Protein AF-A0A2J8JRU1-F1 (afdb_monomer)

InterPro domains:
  IPR000217 Tubulin [PR01161] (55-75)
  IPR000217 Tubulin [PR01161] (96-115)
  IPR000217 Tubulin [PR01161] (138-149)
  IPR000217 Tubulin [PR01161] (151-167)
  IPR002453 Beta tubulin [PR01163] (86-103)
  IPR002453 Beta tubulin [PR01163] (133-144)
  IPR002453 Beta tubulin [PR01163] (153-167)
  IPR003008 Tubulin/FtsZ, GTPase domain [PF00091] (48-167)
  IPR036525 Tubulin/FtsZ, GTPase domain superfamily [G3DSA:3.40.50.1440] (46-167)
  IPR036525 Tubulin/FtsZ, GTPase domain superfamily [SSF52490] (46-167)

Foldseek 3Di:
DDDDDDDDDDDDDDDDDDDDDDDDDDDDDDDDDDDDPPPPPPPPPQAADQAEAEELVSLVVVLVVCVVLCVVLCQALQQAHDDDDPVSVPNLRNAWDQDPPRGTAGSYAYEYQDPVSLVVLCPDRNNNSYDPLSYFYHHDHCVPPPCCCPPNSVVVRVVSNVVSNVD

Radius of gyration: 38.94 Å; Cα contacts (8 Å, |Δi|>4): 179; chains: 1; bounding box: 127×50×63 Å

pLDDT: mean 79.1, std 22.73, range [29.62, 96.75]

Solvent-accessible surface area (backbone atoms only — not comparable to full-atom values): 10480 Å² total; per-residue (Å²): 136,83,88,80,91,78,92,78,90,87,87,90,86,89,88,88,83,83,89,81,91,84,90,84,81,87,84,85,83,79,81,85,73,85,73,77,80,73,78,78,71,72,75,70,76,79,71,66,49,78,46,78,27,56,38,69,66,35,44,53,52,46,51,54,49,54,50,53,54,26,58,71,43,23,35,47,50,83,14,42,72,72,58,93,52,74,75,38,62,75,61,42,62,31,49,27,43,84,42,90,91,63,29,41,30,59,39,55,36,44,36,29,38,42,54,71,54,52,58,55,46,50,72,36,84,54,26,70,31,50,58,75,81,34,59,43,65,41,93,52,69,46,80,95,35,64,64,37,41,63,69,46,66,36,52,70,47,44,62,63,49,52,56,52,75,71,108

Secondary structure (DSSP, 8-state):
---------------------------PPPP-------------------EEEEHHHHHHHHHHHHHHHHHHHTB-TTSBB--S-HHHHHTGGGTEEEETTTEEEE-EEEEESSTHHHHHHHTSTTTTSS-GGGEEE-SS--TT-HHIIIIIHHHHHHHHHHHHHT-

Mean predicted aligned error: 14.27 Å

Sequence (167 aa):
MRRGAADRETEGPCSAVSAASSTRAAAAAPRARATAAASTLSATAMREIVHLQAGQCGNQIGAKFWEVISDEHGIDPTGTYHGDSDLQLERINVYYNEATGGNYVPRAVLVDLEPGTMDSVRSGPFGQIFRPDNFVFGQSGAGNNWAKGHYTEGAELVDAVLDVVRK

Organism: Pan troglodytes (NCBI:txid9598)

Structure (mmCIF, N/CA/C/O backbone):
data_AF-A0A2J8JRU1-F1
#
_entry.id   AF-A0A2J8JRU1-F1
#
loop_
_atom_site.group_PDB
_atom_site.id
_atom_site.type_symbol
_atom_site.label_atom_id
_atom_site.label_alt_id
_atom_site.label_comp_id
_atom_site.label_asym_id
_atom_site.label_entity_id
_atom_site.label_seq_id
_atom_site.pdbx_PDB_ins_code
_atom_site.Cartn_x
_atom_site.Cartn_y
_atom_site.Cartn_z
_atom_site.occupancy
_atom_site.B_iso_or_equiv
_atom_site.auth_seq_id
_atom_site.auth_comp_id
_atom_site.auth_asym_id
_atom_site.auth_atom_id
_atom_site.pdbx_PDB_model_num
ATOM 1 N N . MET A 1 1 ? -108.813 5.664 39.288 1.00 38.78 1 MET A N 1
ATOM 2 C CA . MET A 1 1 ? -109.635 4.580 38.708 1.00 38.78 1 MET A CA 1
ATOM 3 C C . MET A 1 1 ? -108.876 3.262 38.856 1.00 38.78 1 MET A C 1
ATOM 5 O O . MET A 1 1 ? -107.841 3.124 38.235 1.00 38.78 1 MET A O 1
ATOM 9 N N . ARG A 1 2 ? -109.369 2.404 39.769 1.00 36.44 2 ARG A N 1
ATOM 10 C CA . ARG A 1 2 ? -109.417 0.915 39.807 1.00 36.44 2 ARG A CA 1
ATOM 11 C C . ARG A 1 2 ? -108.175 0.094 39.369 1.00 36.44 2 ARG A C 1
ATOM 13 O O . ARG A 1 2 ? -107.797 0.176 38.216 1.00 36.44 2 ARG A O 1
ATOM 20 N N . ARG A 1 3 ? -107.505 -0.614 40.311 1.00 36.34 3 ARG A N 1
ATOM 21 C CA . ARG A 1 3 ? -107.632 -2.067 40.709 1.00 36.34 3 ARG A CA 1
ATOM 22 C C . ARG A 1 3 ? -107.053 -3.020 39.638 1.00 36.34 3 ARG A C 1
ATOM 24 O O . ARG A 1 3 ? -107.359 -2.804 38.483 1.00 36.34 3 ARG A O 1
ATOM 31 N N . GLY A 1 4 ? -106.297 -4.095 39.889 1.00 33.78 4 GLY A N 1
ATOM 32 C CA . GLY A 1 4 ? -105.857 -4.876 41.063 1.00 33.78 4 GLY A CA 1
ATOM 33 C C . GLY A 1 4 ? -104.758 -5.877 40.603 1.00 33.78 4 GLY A C 1
ATOM 34 O O . GLY A 1 4 ? -104.492 -5.928 39.409 1.00 33.78 4 GLY A O 1
ATOM 35 N N . ALA A 1 5 ? -103.985 -6.488 41.517 1.00 40.75 5 ALA A N 1
ATOM 36 C CA . ALA A 1 5 ? -104.084 -7.912 41.936 1.00 40.75 5 ALA A CA 1
ATOM 37 C C . ALA A 1 5 ? -103.641 -8.927 40.844 1.00 40.75 5 ALA A C 1
ATOM 39 O O . ALA A 1 5 ? -104.057 -8.783 39.707 1.00 40.75 5 ALA A O 1
ATOM 40 N N . ALA A 1 6 ? -102.881 -10.005 41.064 1.00 41.38 6 ALA A N 1
ATOM 41 C CA . ALA A 1 6 ? -102.299 -10.674 42.232 1.00 41.38 6 ALA A CA 1
ATOM 42 C C . ALA A 1 6 ? -101.426 -11.864 41.728 1.00 41.38 6 ALA A C 1
ATOM 44 O O . ALA A 1 6 ? -101.619 -12.266 40.585 1.00 41.38 6 ALA A O 1
ATOM 45 N N . ASP A 1 7 ? -100.518 -12.370 42.589 1.00 34.31 7 ASP A N 1
ATOM 46 C CA . ASP A 1 7 ? -100.198 -13.792 42.914 1.00 34.31 7 ASP A CA 1
ATOM 47 C C . ASP A 1 7 ? -99.974 -14.841 41.795 1.00 34.31 7 ASP A C 1
ATOM 49 O O . ASP A 1 7 ? -100.575 -14.780 40.737 1.00 34.31 7 ASP A O 1
ATOM 53 N N . ARG A 1 8 ? -99.253 -15.962 41.928 1.00 36.28 8 ARG A N 1
ATOM 54 C CA . ARG A 1 8 ? -98.199 -16.579 42.765 1.00 36.28 8 ARG A CA 1
ATOM 55 C C . ARG A 1 8 ? -97.955 -17.959 42.102 1.00 36.28 8 ARG A C 1
ATOM 57 O O . ARG A 1 8 ? -98.896 -18.527 41.566 1.00 36.28 8 ARG A O 1
ATOM 64 N N . GLU A 1 9 ? -96.732 -18.478 42.238 1.00 34.00 9 GLU A N 1
ATOM 65 C CA . GLU A 1 9 ? -96.339 -19.908 42.328 1.00 34.00 9 GLU A CA 1
ATOM 66 C C . GLU A 1 9 ? -96.650 -20.898 41.180 1.00 34.00 9 GLU A C 1
ATOM 68 O O . GLU A 1 9 ? -97.784 -21.064 40.747 1.00 34.00 9 GLU A O 1
ATOM 73 N N . THR A 1 10 ? -95.638 -21.677 40.763 1.00 37.66 10 THR A N 1
ATOM 74 C CA . THR A 1 10 ? -95.588 -23.149 40.964 1.00 37.66 10 THR A CA 1
ATOM 75 C C . THR A 1 10 ? -94.303 -23.780 40.400 1.00 37.66 10 THR A C 1
ATOM 77 O O . THR A 1 10 ? -93.722 -23.324 39.418 1.00 37.66 10 THR A O 1
ATOM 80 N N . GLU A 1 11 ? -93.854 -24.816 41.107 1.00 31.36 11 GLU A N 1
ATOM 81 C CA . GLU A 1 11 ? -92.646 -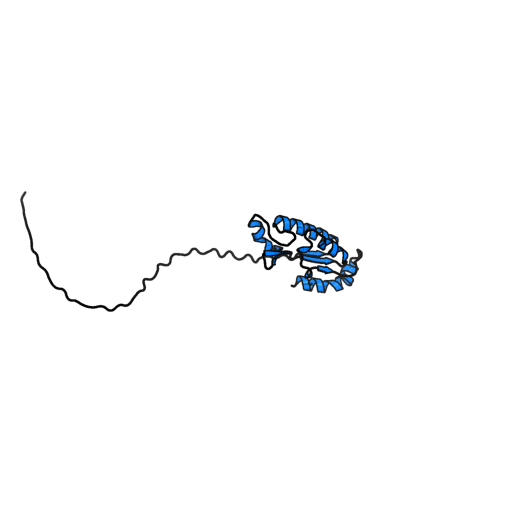25.629 40.942 1.00 31.36 11 GLU A CA 1
ATOM 82 C C . GLU A 1 11 ? -92.762 -26.712 39.846 1.00 31.36 11 GLU A C 1
ATOM 84 O O . GLU A 1 11 ? -93.863 -27.140 39.505 1.00 31.36 11 GLU A O 1
ATOM 89 N N . GLY A 1 12 ? -91.622 -27.284 39.427 1.00 34.97 12 GLY A N 1
ATOM 90 C CA . GLY A 1 12 ? -91.535 -28.739 39.195 1.00 34.97 12 GLY A CA 1
ATOM 91 C C . GLY A 1 12 ? -90.741 -29.228 37.963 1.00 34.97 12 GLY A C 1
ATOM 92 O O . GLY A 1 12 ? -90.673 -28.515 36.970 1.00 34.97 12 GLY A O 1
ATOM 93 N N . PRO A 1 13 ? -90.109 -30.427 38.011 1.00 51.72 13 PRO A N 1
ATOM 94 C CA . PRO A 1 13 ? -88.780 -30.668 37.430 1.00 51.72 13 PRO A CA 1
ATOM 95 C C . PRO A 1 13 ? -88.687 -31.872 36.452 1.00 51.72 13 PRO A C 1
ATOM 97 O O . PRO A 1 13 ? -89.675 -32.526 36.141 1.00 51.72 13 PRO A O 1
ATOM 100 N N . CYS A 1 14 ? -87.438 -32.229 36.105 1.00 29.62 14 CYS A N 1
ATOM 101 C CA . CYS A 1 14 ? -86.946 -33.583 35.777 1.00 29.62 14 CYS A CA 1
ATOM 102 C C . CYS A 1 14 ? -86.879 -34.003 34.290 1.00 29.62 14 CYS A C 1
ATOM 104 O O . CYS A 1 14 ? -87.873 -34.347 33.661 1.00 29.62 14 CYS A O 1
ATOM 106 N N . SER A 1 15 ? -85.664 -34.132 33.747 1.00 37.50 15 SER A N 1
ATOM 107 C CA . SER A 1 15 ? -85.043 -35.455 33.526 1.00 37.50 15 SER A CA 1
ATOM 108 C C . SER A 1 15 ? -83.683 -35.332 32.828 1.00 37.50 15 SER A C 1
ATOM 110 O O . SER A 1 15 ? -83.489 -34.568 31.887 1.00 37.50 15 SER A O 1
ATOM 112 N N . ALA A 1 16 ? -82.727 -36.091 33.355 1.00 36.59 16 ALA A N 1
ATOM 113 C CA . ALA A 1 16 ? -81.366 -36.237 32.871 1.00 36.59 16 ALA A CA 1
ATOM 114 C C . ALA A 1 16 ? -81.220 -37.557 32.099 1.00 36.59 16 ALA A C 1
ATOM 116 O O . ALA A 1 16 ? -81.722 -38.582 32.553 1.00 36.59 16 ALA A O 1
ATOM 117 N N . VAL A 1 17 ? -80.467 -37.540 30.995 1.00 42.47 17 VAL A N 1
ATOM 118 C CA . VAL A 1 17 ? -79.819 -38.705 30.353 1.00 42.47 17 VAL A CA 1
ATOM 119 C C . VAL A 1 17 ? -78.514 -38.150 29.749 1.00 42.47 17 VAL A C 1
ATOM 121 O O . VAL A 1 17 ? -78.577 -37.289 28.883 1.00 42.47 17 VAL A O 1
ATOM 124 N N . SER A 1 18 ? -77.345 -38.258 30.388 1.00 32.97 18 SER A N 1
ATOM 125 C CA . SER A 1 18 ? -76.410 -39.389 30.560 1.00 32.97 18 SER A CA 1
ATOM 126 C C . SER A 1 18 ? -75.641 -39.824 29.295 1.00 32.97 18 SER A C 1
ATOM 128 O O . SER A 1 18 ? -76.229 -40.400 28.388 1.00 32.97 18 SER A O 1
ATOM 130 N N . ALA A 1 19 ? -74.309 -39.625 29.382 1.00 34.75 19 ALA A N 1
ATOM 131 C CA . ALA A 1 19 ? -73.181 -40.384 28.799 1.00 34.75 19 ALA A CA 1
ATOM 132 C C . ALA A 1 19 ? -72.968 -40.379 27.261 1.00 34.75 19 ALA A C 1
ATOM 134 O O . ALA A 1 19 ? -73.911 -40.471 26.497 1.00 34.75 19 ALA A O 1
ATOM 135 N N . ALA A 1 20 ? -71.755 -40.352 26.692 1.00 35.53 20 ALA A N 1
ATOM 136 C CA . ALA A 1 20 ? -70.387 -40.237 27.198 1.00 35.53 20 ALA A CA 1
ATOM 137 C C . ALA A 1 20 ? -69.420 -39.856 26.043 1.00 35.53 20 ALA A C 1
ATOM 139 O O . ALA A 1 20 ? -69.650 -40.170 24.880 1.00 35.53 20 ALA A O 1
ATOM 140 N N . SER A 1 21 ? -68.336 -39.185 26.438 1.00 37.75 21 SER A N 1
ATOM 141 C CA . SER A 1 21 ? -67.015 -38.965 25.817 1.00 37.75 21 SER A CA 1
ATOM 142 C C . SER A 1 21 ? -66.640 -39.608 24.466 1.00 37.75 21 SER A C 1
ATOM 144 O O . SER A 1 21 ? -66.582 -40.829 24.345 1.00 37.75 21 SER A O 1
ATOM 146 N N . SER A 1 22 ? -66.087 -38.786 23.566 1.00 41.31 22 SER A N 1
ATOM 147 C CA . SER A 1 22 ? -64.802 -39.081 22.910 1.00 41.31 22 SER A CA 1
ATOM 148 C C . SER A 1 22 ? -64.141 -37.788 22.418 1.00 41.31 22 SER A C 1
ATOM 150 O O . SER A 1 22 ? -64.752 -36.947 21.765 1.00 41.31 22 SER A O 1
ATOM 152 N N . THR A 1 23 ? -62.891 -37.617 22.818 1.00 46.19 23 THR A N 1
ATOM 153 C CA . THR A 1 23 ? -61.996 -36.481 22.617 1.00 46.19 23 THR A CA 1
ATOM 154 C C . THR A 1 23 ? -61.431 -36.422 21.196 1.00 46.19 23 THR A C 1
ATOM 156 O O . THR A 1 23 ? -60.864 -37.399 20.713 1.00 46.19 23 THR A O 1
ATOM 159 N N . ARG A 1 24 ? -61.422 -35.236 20.567 1.00 43.34 24 ARG A N 1
ATOM 160 C CA . ARG A 1 24 ? -60.298 -34.825 19.706 1.00 43.34 24 ARG A CA 1
ATOM 161 C C . ARG A 1 24 ? -60.211 -33.310 19.530 1.00 43.34 24 ARG A C 1
ATOM 163 O O . ARG A 1 24 ? -61.206 -32.599 19.529 1.00 43.34 24 ARG A O 1
ATOM 170 N N . ALA A 1 25 ? -58.967 -32.860 19.469 1.00 37.84 25 ALA A N 1
ATOM 171 C CA . ALA A 1 25 ? -58.495 -31.519 19.750 1.00 37.84 25 ALA A CA 1
ATOM 172 C C . ALA A 1 25 ? -58.513 -30.550 18.553 1.00 37.84 25 ALA A C 1
ATOM 174 O O . ALA A 1 25 ? -58.370 -30.962 17.408 1.00 37.84 25 ALA A O 1
ATOM 175 N N . ALA A 1 26 ? -58.592 -29.265 18.920 1.00 40.50 26 ALA A N 1
ATOM 176 C CA . ALA A 1 26 ? -57.852 -28.101 18.419 1.00 40.50 26 ALA A CA 1
ATOM 177 C C . ALA A 1 26 ? -57.784 -27.801 16.907 1.00 40.50 26 ALA A C 1
ATOM 179 O O . ALA A 1 26 ? -57.142 -28.515 16.149 1.00 40.50 26 ALA A O 1
ATOM 180 N N . ALA A 1 27 ? -58.250 -26.600 16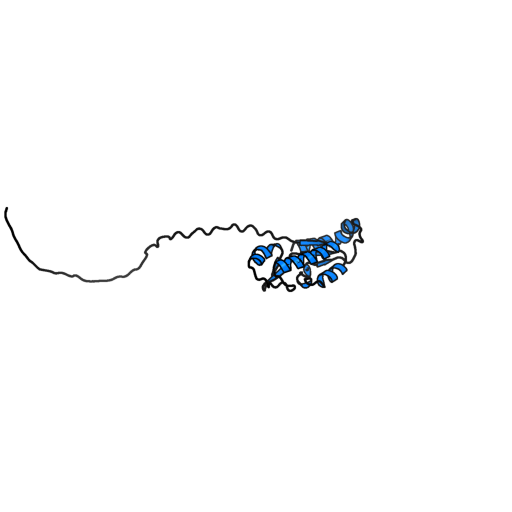.537 1.00 41.22 27 ALA A N 1
ATOM 181 C CA . ALA A 1 27 ? -57.398 -25.561 15.938 1.00 41.22 27 ALA A CA 1
ATOM 182 C C . ALA A 1 27 ? -58.168 -24.228 15.851 1.00 41.22 27 ALA A C 1
ATOM 184 O O . ALA A 1 27 ? -58.992 -24.024 14.964 1.00 41.22 27 ALA A O 1
ATOM 185 N N . ALA A 1 28 ? -57.897 -23.308 16.780 1.00 44.69 28 ALA A N 1
ATOM 186 C CA . ALA A 1 28 ? -58.288 -21.908 16.644 1.00 44.69 28 ALA A CA 1
ATOM 187 C C . ALA A 1 28 ? -57.209 -21.186 15.823 1.00 44.69 28 ALA A C 1
ATOM 189 O O . ALA A 1 28 ? -56.042 -21.155 16.215 1.00 44.69 28 ALA A O 1
ATOM 190 N N . ALA A 1 29 ? -57.594 -20.638 14.672 1.00 47.91 29 ALA A N 1
ATOM 191 C CA . ALA A 1 29 ? -56.712 -19.861 13.809 1.00 47.91 29 ALA A CA 1
ATOM 192 C C . ALA A 1 29 ? -56.254 -18.568 14.521 1.00 47.91 29 ALA A C 1
ATOM 194 O O . ALA A 1 29 ? -57.103 -17.833 15.038 1.00 47.91 29 ALA A O 1
ATOM 195 N N . PRO A 1 30 ? -54.949 -18.242 14.553 1.00 42.47 30 PRO A N 1
ATOM 196 C CA . PRO A 1 30 ? -54.496 -16.995 15.141 1.00 42.47 30 PRO A CA 1
ATOM 197 C C . PRO A 1 30 ? -54.742 -15.836 14.168 1.00 42.47 30 PRO A C 1
ATOM 199 O O . PRO A 1 30 ? -54.418 -15.901 12.982 1.00 42.47 30 PRO A O 1
ATOM 202 N N . ARG A 1 31 ? -55.310 -14.746 14.693 1.00 48.34 31 ARG A N 1
ATOM 203 C CA . ARG A 1 31 ? -55.387 -13.446 14.018 1.00 48.34 31 ARG A CA 1
ATOM 204 C C . ARG A 1 31 ? -53.973 -12.971 13.679 1.00 48.34 31 ARG A C 1
ATOM 206 O O . ARG A 1 31 ? -53.158 -12.775 14.580 1.00 48.34 31 ARG A O 1
ATOM 213 N N . ALA A 1 32 ? -53.708 -12.756 12.393 1.00 39.66 32 ALA A N 1
ATOM 214 C CA . ALA A 1 32 ? -52.463 -12.181 11.905 1.00 39.66 32 ALA A CA 1
ATOM 215 C C . ALA A 1 32 ? -52.280 -10.764 12.473 1.00 39.66 32 ALA A C 1
ATOM 217 O O . ALA A 1 32 ? -52.988 -9.822 12.117 1.00 39.66 32 ALA A O 1
ATOM 218 N N . ARG A 1 33 ? -51.331 -10.631 13.399 1.00 47.25 33 ARG A N 1
ATOM 219 C CA . ARG A 1 33 ? -50.791 -9.355 13.859 1.00 47.25 33 ARG A CA 1
ATOM 220 C C . ARG A 1 33 ? -49.895 -8.840 12.735 1.00 47.25 33 ARG A C 1
ATOM 222 O O . ARG A 1 33 ? -48.951 -9.529 12.365 1.00 47.25 33 ARG A O 1
ATOM 229 N N . ALA A 1 34 ? -50.212 -7.675 12.177 1.00 44.38 34 ALA A N 1
ATOM 230 C CA . ALA A 1 34 ? -49.378 -7.013 11.182 1.00 44.38 34 ALA A CA 1
ATOM 231 C C . ALA A 1 34 ? -47.984 -6.758 11.779 1.00 44.38 34 ALA A C 1
ATOM 233 O O . ALA A 1 34 ? -47.803 -5.864 12.606 1.00 44.38 34 ALA A O 1
ATOM 234 N N . THR A 1 35 ? -47.013 -7.592 11.416 1.00 46.09 35 THR A N 1
ATOM 235 C CA . THR A 1 35 ? -45.597 -7.332 11.656 1.00 46.09 35 THR A CA 1
ATOM 236 C C . THR A 1 35 ? -45.162 -6.226 10.709 1.00 46.09 35 THR A C 1
ATOM 238 O O . THR A 1 35 ? -45.343 -6.326 9.496 1.00 46.09 35 THR A O 1
ATOM 241 N N . ALA A 1 36 ? -44.635 -5.151 11.292 1.00 48.50 36 ALA A N 1
ATOM 242 C CA . ALA A 1 36 ? -44.026 -4.041 10.585 1.00 48.50 36 ALA A CA 1
ATOM 243 C C . ALA A 1 36 ? -43.036 -4.567 9.538 1.00 48.50 36 ALA A C 1
ATOM 245 O O . ALA A 1 36 ? -42.187 -5.404 9.849 1.00 48.50 36 ALA A O 1
ATOM 246 N N . ALA A 1 37 ? -43.158 -4.075 8.306 1.00 50.19 37 ALA A N 1
ATOM 247 C CA . ALA A 1 37 ? -42.138 -4.255 7.292 1.00 50.19 37 ALA A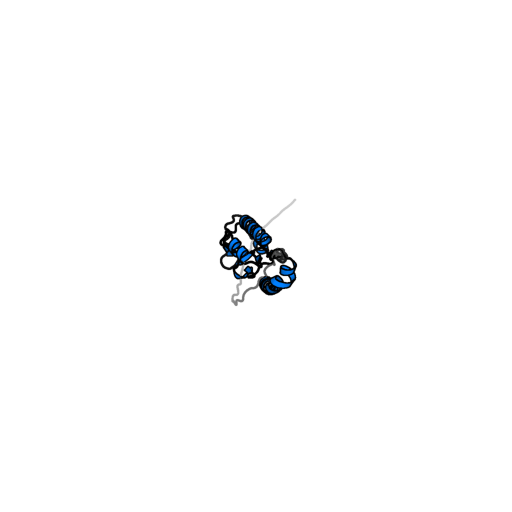 CA 1
ATOM 248 C C . ALA A 1 37 ? -40.849 -3.620 7.826 1.00 50.19 37 ALA A C 1
ATOM 250 O O . ALA A 1 37 ? -40.730 -2.396 7.890 1.00 50.19 37 ALA A O 1
ATOM 251 N N . ALA A 1 38 ? -39.910 -4.458 8.263 1.00 53.66 38 ALA A N 1
ATOM 252 C CA . ALA A 1 38 ? -38.536 -4.040 8.440 1.00 53.66 38 ALA A CA 1
ATOM 253 C C . ALA A 1 38 ? -38.087 -3.501 7.083 1.00 53.66 38 ALA A C 1
ATOM 255 O O . ALA A 1 38 ? -38.061 -4.238 6.095 1.00 53.66 38 ALA A O 1
ATOM 256 N N . SER A 1 39 ? -37.830 -2.193 7.044 1.00 51.56 39 SER A N 1
ATOM 257 C CA . SER A 1 39 ? -37.169 -1.525 5.935 1.00 51.56 39 SER A CA 1
ATOM 258 C C . SER A 1 39 ? -35.984 -2.389 5.534 1.00 51.56 39 SER A C 1
ATOM 260 O O . SER A 1 39 ? -35.029 -2.541 6.298 1.00 51.56 39 SER A O 1
ATOM 262 N N . THR A 1 40 ? -36.082 -3.027 4.371 1.00 52.81 40 THR A N 1
ATOM 263 C CA . THR A 1 40 ? -34.934 -3.631 3.718 1.00 52.81 40 THR A CA 1
ATOM 264 C C . THR A 1 40 ? -34.080 -2.444 3.315 1.00 52.81 40 THR A C 1
ATOM 266 O O . THR A 1 40 ? -34.244 -1.887 2.231 1.00 52.81 40 THR A O 1
ATOM 269 N N . LEU A 1 41 ? -33.236 -1.982 4.242 1.00 53.47 41 LEU A N 1
ATOM 270 C CA . LEU A 1 41 ? -32.092 -1.166 3.897 1.00 53.47 41 LEU A CA 1
ATOM 271 C C . LEU A 1 41 ? -31.382 -1.982 2.831 1.00 53.47 41 LEU A C 1
ATOM 273 O O . LEU A 1 41 ? -30.813 -3.036 3.112 1.00 53.47 41 LEU A O 1
ATOM 277 N N . SER A 1 42 ? -31.538 -1.540 1.586 1.00 48.91 42 SER A N 1
ATOM 278 C CA . SER A 1 42 ? -30.662 -1.918 0.499 1.00 48.91 42 SER A CA 1
ATOM 279 C C . SER A 1 42 ? -29.271 -1.859 1.095 1.00 48.91 42 SER A C 1
ATOM 281 O O . SER A 1 42 ? -28.846 -0.775 1.494 1.00 48.91 42 SER A O 1
ATOM 283 N N . ALA A 1 43 ? -28.609 -3.010 1.220 1.00 55.56 43 ALA A N 1
ATOM 284 C CA . ALA A 1 43 ? -27.182 -3.039 1.449 1.00 55.56 43 ALA A CA 1
ATOM 285 C C . ALA A 1 43 ? -26.613 -2.211 0.301 1.00 55.56 43 ALA A C 1
ATOM 287 O O . ALA A 1 43 ? -26.574 -2.660 -0.844 1.00 55.56 43 ALA A O 1
ATOM 288 N N . THR A 1 44 ? -26.330 -0.935 0.559 1.00 59.34 44 THR A N 1
ATOM 289 C CA . THR A 1 44 ? -25.502 -0.132 -0.321 1.00 59.34 44 THR A CA 1
ATOM 290 C C . THR A 1 44 ? -24.269 -0.983 -0.478 1.00 59.34 44 THR A C 1
ATOM 292 O O . THR A 1 44 ? -23.594 -1.214 0.524 1.00 59.34 44 THR A O 1
ATOM 295 N N . ALA A 1 45 ? -24.085 -1.557 -1.671 1.00 57.72 45 ALA A N 1
ATOM 296 C CA . ALA A 1 45 ? -22.948 -2.406 -1.970 1.00 57.72 45 ALA A CA 1
ATOM 297 C C . ALA A 1 45 ? -21.728 -1.717 -1.370 1.00 57.72 45 ALA A C 1
ATOM 299 O O . ALA A 1 45 ? -21.465 -0.551 -1.690 1.00 57.72 45 ALA A O 1
ATOM 300 N N . MET A 1 46 ? -21.116 -2.376 -0.389 1.00 67.75 46 MET A N 1
ATOM 301 C CA . MET A 1 46 ? -19.954 -1.835 0.286 1.00 67.75 46 MET A CA 1
ATOM 302 C C . MET A 1 46 ? -18.939 -1.509 -0.812 1.00 67.75 46 MET A C 1
ATOM 304 O O . MET A 1 46 ? -18.780 -2.287 -1.750 1.00 67.75 46 MET A O 1
ATOM 308 N N . ARG A 1 47 ? -18.380 -0.298 -0.792 1.00 81.94 47 ARG A N 1
ATOM 309 C CA . ARG A 1 47 ? -17.386 0.120 -1.781 1.00 81.94 47 ARG A CA 1
ATOM 310 C C . ARG A 1 47 ? -16.037 0.092 -1.097 1.00 81.94 47 ARG A C 1
ATOM 312 O O . ARG A 1 47 ? -15.654 1.074 -0.466 1.00 81.94 47 ARG A O 1
ATOM 319 N N . GLU A 1 48 ? -15.367 -1.045 -1.174 1.00 92.00 48 GLU A N 1
ATOM 320 C CA . GLU A 1 48 ? -13.994 -1.181 -0.715 1.00 92.00 48 GLU A CA 1
ATOM 321 C C . GLU A 1 48 ? -13.048 -0.410 -1.643 1.00 92.00 48 GLU A C 1
ATOM 323 O O . GLU A 1 48 ? -13.265 -0.307 -2.854 1.00 92.00 48 GLU A O 1
ATOM 328 N N . ILE A 1 49 ? -11.984 0.139 -1.064 1.00 94.56 49 ILE A N 1
ATOM 329 C CA . ILE A 1 49 ? -10.942 0.860 -1.787 1.00 94.56 49 ILE A CA 1
ATOM 330 C C . ILE A 1 49 ? -9.618 0.145 -1.537 1.00 94.56 49 ILE A C 1
ATOM 332 O O . ILE A 1 49 ? -9.202 -0.044 -0.396 1.00 94.56 49 ILE A O 1
ATOM 336 N N . VAL A 1 50 ? -8.941 -0.235 -2.621 1.00 94.50 50 VAL A N 1
ATOM 337 C CA . VAL A 1 50 ? -7.554 -0.707 -2.571 1.00 94.50 50 VAL A CA 1
ATOM 338 C C . VAL A 1 50 ? -6.640 0.492 -2.788 1.00 94.50 50 VAL A C 1
ATOM 340 O O . VAL A 1 50 ? -6.703 1.153 -3.826 1.00 94.50 50 VAL A O 1
ATOM 343 N N . HIS A 1 51 ? -5.792 0.787 -1.810 1.00 96.75 51 HIS A N 1
ATOM 344 C CA . HIS A 1 51 ? -4.811 1.857 -1.902 1.00 96.75 51 HIS A CA 1
ATOM 345 C C . HIS A 1 51 ? -3.510 1.326 -2.510 1.00 96.75 51 HIS A C 1
ATOM 347 O O . HIS A 1 51 ? -2.896 0.402 -1.984 1.00 96.75 51 HIS A O 1
ATOM 353 N N . LEU A 1 52 ? -3.063 1.937 -3.606 1.00 96.50 52 LEU A N 1
ATOM 354 C CA . LEU A 1 52 ? -1.725 1.720 -4.147 1.00 96.50 52 LEU A CA 1
ATOM 355 C C . LEU A 1 52 ? -0.835 2.920 -3.831 1.00 96.50 52 LEU A C 1
ATOM 357 O O . LEU A 1 52 ? -1.227 4.066 -4.057 1.00 96.50 52 LEU A O 1
ATOM 361 N N . GLN A 1 53 ? 0.377 2.641 -3.369 1.00 96.44 53 GLN A N 1
ATOM 362 C CA . GLN A 1 53 ? 1.432 3.629 -3.168 1.00 96.44 53 GLN A CA 1
ATOM 363 C C . GLN A 1 53 ? 2.698 3.164 -3.890 1.00 96.44 53 GLN A C 1
ATOM 365 O O . GLN A 1 53 ? 3.081 1.998 -3.799 1.00 96.44 53 GLN A O 1
ATOM 370 N N . ALA A 1 54 ? 3.320 4.070 -4.647 1.00 95.25 54 ALA A N 1
ATOM 371 C CA . ALA A 1 54 ? 4.442 3.750 -5.521 1.00 95.25 54 ALA A CA 1
ATOM 372 C C . ALA A 1 54 ? 5.620 4.712 -5.321 1.00 95.25 54 ALA A C 1
ATOM 374 O O . ALA A 1 54 ? 5.442 5.934 -5.279 1.00 95.25 54 ALA A O 1
ATOM 375 N N . GLY A 1 55 ? 6.824 4.143 -5.250 1.00 94.94 55 GLY A N 1
ATOM 376 C CA . GLY A 1 55 ? 8.086 4.864 -5.116 1.00 94.94 55 GLY A CA 1
ATOM 377 C C . GLY A 1 55 ? 8.285 5.525 -3.751 1.00 94.94 55 GLY A C 1
ATOM 378 O O . GLY A 1 55 ? 7.394 5.562 -2.899 1.00 94.94 55 GLY A O 1
ATOM 379 N N . GLN A 1 56 ? 9.468 6.099 -3.549 1.00 93.62 56 GLN A N 1
ATOM 380 C CA . GLN A 1 56 ? 9.891 6.631 -2.253 1.00 93.62 56 GLN A CA 1
ATOM 381 C C . GLN A 1 56 ? 8.933 7.691 -1.673 1.00 93.62 56 GLN A C 1
ATOM 383 O O . GLN A 1 56 ? 8.620 7.668 -0.483 1.00 93.62 56 GLN A O 1
ATOM 388 N N . CYS A 1 57 ? 8.463 8.631 -2.499 1.00 94.62 57 CYS A N 1
ATOM 389 C CA . CYS A 1 57 ? 7.542 9.688 -2.067 1.00 94.62 57 CYS A CA 1
ATOM 390 C C . CYS A 1 57 ? 6.155 9.122 -1.726 1.00 94.62 57 CYS A C 1
ATOM 392 O O . CYS A 1 57 ? 5.627 9.386 -0.646 1.00 94.62 57 CYS A O 1
ATOM 394 N N . GLY A 1 58 ? 5.595 8.293 -2.615 1.00 95.88 58 GLY A N 1
ATOM 395 C CA . GLY A 1 58 ? 4.283 7.683 -2.412 1.00 95.88 58 GLY A CA 1
ATOM 396 C C . GLY A 1 58 ? 4.245 6.821 -1.155 1.00 95.88 58 GLY A C 1
ATOM 397 O O . GLY A 1 58 ? 3.292 6.906 -0.390 1.00 95.88 58 GLY A O 1
ATOM 398 N N . ASN A 1 59 ? 5.311 6.062 -0.892 1.00 95.50 59 ASN A N 1
ATOM 399 C CA . ASN A 1 59 ? 5.401 5.227 0.300 1.00 95.50 59 ASN A CA 1
ATOM 400 C C . ASN A 1 59 ? 5.517 6.030 1.605 1.00 95.50 59 ASN A C 1
ATOM 402 O O . ASN A 1 59 ? 4.920 5.643 2.606 1.00 95.50 59 ASN A O 1
ATOM 406 N N . GLN A 1 60 ? 6.227 7.162 1.607 1.00 93.44 60 GLN A N 1
ATOM 407 C CA . GLN A 1 60 ? 6.310 8.035 2.786 1.00 93.44 60 GLN A CA 1
ATOM 408 C C . GLN A 1 60 ? 4.974 8.711 3.102 1.00 93.44 60 GLN A C 1
ATOM 410 O O . GLN A 1 60 ? 4.550 8.740 4.257 1.00 93.44 60 GLN A O 1
ATOM 415 N N . ILE A 1 61 ? 4.298 9.235 2.075 1.00 96.25 61 ILE A N 1
ATOM 416 C CA . ILE A 1 61 ? 2.979 9.855 2.240 1.00 96.25 61 ILE A CA 1
ATOM 417 C C . ILE A 1 61 ? 1.959 8.797 2.657 1.00 96.25 61 ILE A C 1
ATOM 419 O O . ILE A 1 61 ? 1.201 9.029 3.592 1.00 96.25 61 ILE A O 1
ATOM 423 N N . GLY A 1 62 ? 1.977 7.630 2.012 1.00 96.06 62 GLY A N 1
ATOM 424 C CA . GLY A 1 62 ? 1.111 6.504 2.345 1.00 96.06 62 GLY A CA 1
ATOM 425 C C . GLY A 1 62 ? 1.295 6.041 3.789 1.00 96.06 62 GLY A C 1
ATOM 426 O O . GLY A 1 62 ? 0.313 5.881 4.504 1.00 96.06 62 GLY A O 1
ATOM 427 N N . ALA A 1 63 ? 2.537 5.930 4.272 1.00 94.50 63 ALA A N 1
ATOM 428 C CA . ALA A 1 63 ? 2.803 5.605 5.674 1.00 94.50 63 ALA A CA 1
ATOM 429 C C . ALA A 1 63 ? 2.156 6.618 6.634 1.00 94.50 63 ALA A C 1
ATOM 431 O O . ALA A 1 63 ? 1.475 6.217 7.573 1.00 94.50 63 ALA A O 1
ATOM 432 N N . LYS A 1 64 ? 2.288 7.925 6.366 1.00 95.56 64 LYS A N 1
ATOM 433 C CA . LYS A 1 64 ? 1.633 8.965 7.177 1.00 95.56 64 LYS A CA 1
ATOM 434 C C . LYS A 1 64 ? 0.115 8.970 7.055 1.00 95.56 64 LYS A C 1
ATOM 436 O O . LYS A 1 64 ? -0.564 9.194 8.049 1.00 95.56 64 LYS A O 1
ATOM 441 N N . PHE A 1 65 ? -0.420 8.694 5.873 1.00 96.75 65 PHE A N 1
ATOM 442 C CA . PHE A 1 65 ? -1.856 8.524 5.677 1.00 96.75 65 PHE A CA 1
ATOM 443 C C . PHE A 1 65 ? -2.399 7.378 6.540 1.00 96.75 65 PHE A C 1
ATOM 445 O O . PHE A 1 65 ? -3.388 7.562 7.244 1.00 96.75 65 PHE A O 1
ATOM 452 N N . TRP A 1 66 ? -1.719 6.228 6.535 1.00 96.31 66 TRP A N 1
ATOM 453 C CA . TRP A 1 66 ? -2.122 5.061 7.316 1.00 96.31 66 TRP A CA 1
ATOM 454 C C . TRP A 1 66 ? -1.977 5.256 8.825 1.00 96.31 66 TRP A C 1
ATOM 456 O O . TRP A 1 66 ? -2.800 4.728 9.563 1.00 96.31 66 TRP A O 1
ATOM 466 N N . GLU A 1 67 ? -0.991 6.028 9.286 1.00 95.25 67 GLU A N 1
ATOM 467 C CA . GLU A 1 67 ? -0.906 6.458 10.689 1.00 95.25 67 GLU A CA 1
ATOM 468 C C . GLU A 1 67 ? -2.163 7.245 11.091 1.00 95.25 67 GLU A C 1
ATOM 470 O O . GLU A 1 67 ? -2.884 6.848 12.002 1.00 95.25 67 GLU A O 1
ATOM 475 N N . VAL A 1 68 ? -2.478 8.314 10.352 1.00 96.25 68 VAL A N 1
ATOM 476 C CA . VAL A 1 68 ? -3.578 9.229 10.695 1.00 96.25 68 VAL A CA 1
ATOM 477 C C . VAL A 1 68 ? -4.937 8.534 10.643 1.00 96.25 68 VAL A C 1
ATOM 479 O O . VAL A 1 68 ? -5.737 8.687 11.561 1.00 96.25 68 VAL A O 1
ATOM 482 N N . ILE A 1 69 ? -5.206 7.743 9.601 1.00 95.44 69 ILE A N 1
ATOM 483 C CA . ILE A 1 69 ? -6.491 7.043 9.485 1.00 95.44 69 ILE A CA 1
ATOM 484 C C . ILE A 1 69 ? -6.630 5.929 10.532 1.00 95.44 69 ILE A C 1
ATOM 486 O O . ILE A 1 69 ? -7.729 5.699 11.029 1.00 95.44 69 ILE A O 1
ATOM 490 N N . SER A 1 70 ? -5.532 5.269 10.922 1.00 94.94 70 SER A N 1
ATOM 491 C CA . SER A 1 70 ? -5.575 4.280 12.006 1.00 94.94 70 SER A CA 1
ATOM 492 C C . SER A 1 70 ? -5.900 4.953 13.336 1.00 94.94 70 SER A C 1
ATOM 494 O O . SER A 1 70 ? -6.778 4.472 14.048 1.00 94.94 70 SER A O 1
ATOM 496 N N . ASP A 1 71 ? -5.285 6.103 13.623 1.00 94.06 71 ASP A N 1
ATOM 497 C CA . ASP A 1 71 ? -5.582 6.894 14.820 1.00 94.06 71 ASP A CA 1
ATOM 498 C C . ASP A 1 71 ? -7.051 7.366 14.843 1.00 94.06 71 ASP A C 1
ATOM 500 O O . ASP A 1 71 ? -7.725 7.243 15.866 1.00 94.06 71 ASP A O 1
ATOM 504 N N . GLU A 1 72 ? -7.591 7.841 13.713 1.00 94.56 72 GLU A N 1
ATOM 505 C CA . GLU A 1 72 ? -9.001 8.256 13.594 1.00 94.56 72 GLU A CA 1
ATOM 506 C C . GLU A 1 72 ? -9.983 7.101 13.849 1.00 94.56 72 GLU A C 1
ATOM 508 O O . GLU A 1 72 ? -11.020 7.285 14.498 1.00 94.56 72 GLU A O 1
ATOM 513 N N . HIS A 1 73 ? -9.647 5.902 13.367 1.00 94.19 73 HIS A N 1
ATOM 514 C CA . HIS A 1 73 ? -10.444 4.689 13.551 1.00 94.19 73 HIS A CA 1
ATOM 515 C C . HIS A 1 73 ? -10.139 3.937 14.858 1.00 94.19 73 HIS A C 1
ATOM 517 O O . HIS A 1 73 ? -10.774 2.917 15.121 1.00 94.19 73 HIS A O 1
ATOM 523 N N . GLY A 1 74 ? -9.208 4.420 15.687 1.00 94.25 74 GLY A N 1
ATOM 524 C CA . GLY A 1 74 ? -8.829 3.773 16.945 1.00 94.25 74 GLY A CA 1
ATOM 525 C C . GLY A 1 74 ? -8.154 2.411 16.758 1.00 94.25 74 GLY A C 1
ATOM 526 O O . GLY A 1 74 ? -8.319 1.529 17.601 1.00 94.25 74 GLY A O 1
ATOM 527 N N . ILE A 1 75 ? -7.441 2.216 15.648 1.00 94.94 75 ILE A N 1
ATOM 528 C CA . ILE A 1 75 ? -6.674 1.005 15.349 1.00 94.94 75 ILE A CA 1
ATOM 529 C C . ILE A 1 75 ? -5.236 1.205 15.800 1.00 94.94 75 ILE A C 1
ATOM 531 O O . ILE A 1 75 ? -4.581 2.168 15.410 1.00 94.94 75 ILE A O 1
ATOM 535 N N . ASP A 1 76 ? -4.736 0.289 16.621 1.00 93.62 76 ASP A N 1
ATOM 536 C CA . ASP A 1 76 ? -3.355 0.336 17.083 1.00 93.62 76 ASP A CA 1
ATOM 537 C C . ASP A 1 76 ? -2.368 -0.215 16.023 1.00 93.62 76 ASP A C 1
ATOM 539 O O . ASP A 1 76 ? -2.768 -0.811 15.016 1.00 93.62 76 ASP A O 1
ATOM 543 N N . PRO A 1 77 ? -1.048 -0.085 16.242 1.00 92.81 77 PRO A N 1
ATOM 544 C CA . PRO A 1 77 ? -0.043 -0.668 15.353 1.00 92.81 77 PRO A CA 1
ATOM 545 C C . PRO A 1 77 ? -0.088 -2.196 15.198 1.00 92.81 77 PRO A C 1
ATOM 547 O O . PRO A 1 77 ? 0.546 -2.729 14.285 1.00 92.81 77 PRO A O 1
ATOM 550 N N . THR A 1 78 ? -0.785 -2.909 16.090 1.00 91.31 78 THR A N 1
ATOM 551 C CA . THR A 1 78 ? -0.975 -4.366 16.010 1.00 91.31 78 THR A CA 1
ATOM 552 C C . THR A 1 78 ? -2.186 -4.748 15.153 1.00 91.31 78 THR A C 1
ATOM 554 O O . THR A 1 78 ? -2.336 -5.916 14.789 1.00 91.31 78 THR A O 1
ATOM 557 N N . GLY A 1 79 ? -3.010 -3.764 14.780 1.00 91.94 79 GLY A N 1
ATOM 558 C CA . GLY A 1 79 ? -4.264 -3.936 14.057 1.00 91.94 79 GLY A CA 1
ATOM 559 C C . GLY A 1 79 ? -5.472 -4.146 14.971 1.00 91.94 79 GLY A C 1
ATOM 560 O O . GLY A 1 79 ? -6.563 -4.390 14.468 1.00 91.94 79 GLY A O 1
ATOM 561 N N . THR A 1 80 ? -5.324 -4.060 16.289 1.00 93.00 80 THR A N 1
ATOM 562 C CA . THR A 1 80 ? -6.414 -4.244 17.252 1.00 93.00 80 THR A CA 1
ATOM 563 C C . THR A 1 80 ? -7.188 -2.938 17.441 1.00 93.00 80 THR A C 1
ATOM 565 O O . THR A 1 80 ? -6.603 -1.859 17.547 1.00 93.00 80 THR A O 1
ATOM 568 N N . TYR A 1 81 ? -8.519 -3.024 17.503 1.00 93.44 81 TYR A N 1
ATOM 569 C CA . TYR A 1 81 ? -9.370 -1.868 17.792 1.00 93.44 81 TYR A CA 1
ATOM 570 C C . TYR A 1 81 ? -9.401 -1.542 19.292 1.00 93.44 81 TYR A C 1
ATOM 572 O O . TYR A 1 81 ? -9.745 -2.386 20.121 1.00 93.44 81 TYR A O 1
ATOM 580 N N . HIS A 1 82 ? -9.096 -0.288 19.619 1.00 91.25 82 HIS A N 1
ATOM 581 C CA . HIS A 1 82 ? -9.117 0.287 20.965 1.00 91.25 82 HIS A CA 1
ATOM 582 C C . HIS A 1 82 ? -9.931 1.592 21.039 1.00 91.25 82 HIS A C 1
ATOM 584 O O . HIS A 1 82 ? -9.745 2.387 21.961 1.00 91.25 82 HIS A O 1
ATOM 590 N N . GLY A 1 83 ? -10.815 1.828 20.067 1.00 88.56 83 GLY A N 1
ATOM 591 C CA . GLY A 1 83 ? -11.665 3.015 20.035 1.00 88.56 83 GLY A CA 1
ATOM 592 C C . GLY A 1 83 ? -12.820 2.982 21.041 1.00 88.56 83 GLY A C 1
ATOM 593 O O . GLY A 1 83 ? -13.102 1.971 21.687 1.00 88.56 83 GLY A O 1
ATOM 594 N N . ASP A 1 84 ? -13.484 4.125 21.174 1.00 89.44 84 ASP A N 1
ATOM 595 C CA . ASP A 1 84 ? -14.560 4.386 22.135 1.00 89.44 84 ASP A CA 1
ATOM 596 C C . ASP A 1 84 ? -15.912 4.705 21.468 1.00 89.44 84 ASP A C 1
ATOM 598 O O . ASP A 1 84 ? -16.909 4.926 22.161 1.00 89.44 84 ASP A O 1
ATOM 602 N N . SER A 1 85 ? -15.959 4.721 20.132 1.00 91.56 85 SER A N 1
ATOM 603 C CA . SER A 1 85 ? -17.118 5.144 19.345 1.00 91.56 85 SER A CA 1
ATOM 604 C C . SER A 1 85 ? -17.483 4.136 18.258 1.00 91.56 85 SER A C 1
ATOM 606 O O . SER A 1 85 ? -16.694 3.863 17.353 1.00 91.56 85 SER A O 1
ATOM 608 N N . ASP A 1 86 ? -18.739 3.678 18.269 1.00 88.50 86 ASP A N 1
ATOM 609 C CA . ASP A 1 86 ? -19.288 2.749 17.268 1.00 88.50 86 ASP A CA 1
ATOM 610 C C . ASP A 1 86 ? -19.201 3.297 15.828 1.00 88.50 86 ASP A C 1
ATOM 612 O O . ASP A 1 86 ? -19.118 2.533 14.862 1.00 88.50 86 ASP A O 1
ATOM 616 N N . LEU A 1 87 ? -19.166 4.627 15.666 1.00 91.06 87 LEU A N 1
ATOM 617 C CA . LEU A 1 87 ? -19.034 5.280 14.358 1.00 91.06 87 LEU A CA 1
ATOM 618 C C . LEU A 1 87 ? -17.679 5.000 13.691 1.00 91.06 87 LEU A C 1
ATOM 620 O O . LEU A 1 87 ? -17.591 5.019 12.464 1.00 91.06 87 LEU A O 1
ATOM 624 N N . GLN A 1 88 ? -16.633 4.710 14.472 1.00 90.38 88 GLN A N 1
ATOM 625 C CA . GLN A 1 88 ? -15.315 4.356 13.936 1.00 90.38 88 GLN A CA 1
ATOM 626 C C . GLN A 1 88 ? -15.346 3.003 13.216 1.00 90.38 88 GLN A C 1
ATOM 628 O O . GLN A 1 88 ? -14.606 2.799 12.255 1.00 90.38 88 GLN A O 1
ATOM 633 N N . LEU A 1 89 ? -16.235 2.097 13.628 1.00 88.56 89 LEU A N 1
ATOM 634 C CA . LEU A 1 89 ? -16.365 0.767 13.036 1.00 88.56 89 LEU A CA 1
ATOM 635 C C . LEU A 1 89 ? -17.383 0.713 11.891 1.00 88.56 89 LEU A C 1
ATOM 637 O O . LEU A 1 89 ? -17.278 -0.160 11.033 1.00 88.56 89 LEU A O 1
ATOM 641 N N . GLU A 1 90 ? -18.326 1.660 11.814 1.00 87.81 90 GLU A N 1
ATOM 642 C CA . GLU A 1 90 ? -19.431 1.627 10.839 1.00 87.81 90 GLU A CA 1
ATOM 643 C C . GLU A 1 90 ? -18.951 1.475 9.380 1.00 87.81 90 GLU A C 1
ATOM 645 O O . GLU A 1 90 ? -19.599 0.811 8.570 1.00 87.81 90 GLU A O 1
ATOM 650 N N . ARG A 1 91 ? -17.805 2.078 9.027 1.00 88.50 91 ARG A N 1
ATOM 651 C CA . ARG A 1 91 ? -17.256 2.069 7.654 1.00 88.50 91 ARG A CA 1
ATOM 652 C C . ARG A 1 91 ? -15.783 1.688 7.566 1.00 88.50 91 ARG A C 1
ATOM 654 O O . ARG A 1 91 ? -15.142 1.954 6.550 1.00 88.50 91 ARG A O 1
ATOM 661 N N . ILE A 1 92 ? -15.255 1.022 8.588 1.00 90.56 92 ILE A N 1
ATOM 662 C CA . ILE A 1 92 ? -13.842 0.623 8.625 1.00 90.56 92 ILE A CA 1
ATOM 663 C C . ILE A 1 92 ? -13.457 -0.304 7.459 1.00 90.56 92 ILE A C 1
ATOM 665 O O . ILE A 1 92 ? -12.358 -0.222 6.909 1.00 90.56 92 ILE A O 1
ATOM 669 N N . ASN A 1 93 ? -14.414 -1.113 6.996 1.00 91.12 93 ASN A N 1
ATOM 670 C CA . ASN A 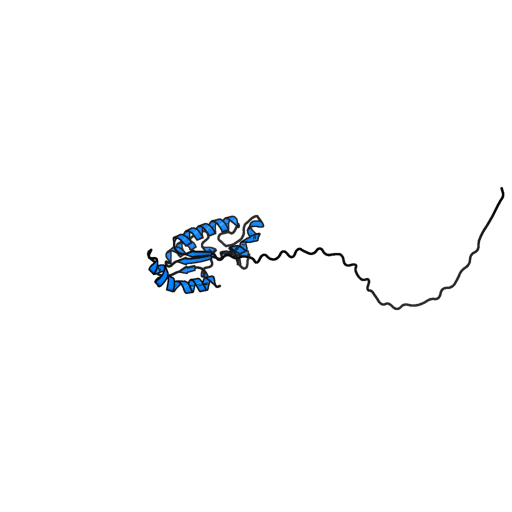1 93 ? -14.232 -2.079 5.913 1.00 91.12 93 ASN A CA 1
ATOM 671 C C . ASN A 1 93 ? -13.886 -1.455 4.547 1.00 91.12 93 ASN A C 1
ATOM 673 O O . ASN A 1 93 ? -13.402 -2.163 3.661 1.00 91.12 93 ASN A O 1
ATOM 677 N N . VAL A 1 94 ? -14.090 -0.139 4.375 1.00 93.75 94 VAL A N 1
ATOM 678 C CA . VAL A 1 94 ? -13.704 0.583 3.150 1.00 93.75 94 VAL A CA 1
ATOM 679 C C . VAL A 1 94 ? -12.195 0.493 2.922 1.00 93.75 94 VAL A C 1
ATOM 681 O O . VAL A 1 94 ? -11.770 0.190 1.810 1.00 93.75 94 VAL A O 1
ATOM 684 N N . TYR A 1 95 ? -11.399 0.712 3.971 1.00 94.94 95 TYR A N 1
ATOM 685 C CA . TYR A 1 95 ? -9.934 0.736 3.896 1.00 94.94 95 TYR A CA 1
ATOM 686 C C . TYR A 1 95 ? -9.267 -0.474 4.548 1.00 94.94 95 TYR A C 1
ATOM 688 O O . TYR A 1 95 ? -8.143 -0.810 4.176 1.00 94.94 95 TYR A O 1
ATOM 696 N N . TYR A 1 96 ? -9.938 -1.154 5.478 1.00 95.25 96 TYR A N 1
ATOM 697 C CA . TYR A 1 96 ? -9.383 -2.300 6.192 1.00 95.25 96 TYR A CA 1
ATOM 698 C C . TYR A 1 96 ? -10.087 -3.604 5.815 1.00 95.25 96 TYR A C 1
ATOM 700 O O . TYR A 1 96 ? -11.271 -3.651 5.478 1.00 95.25 96 TYR A O 1
ATOM 708 N N . ASN A 1 97 ? -9.325 -4.688 5.880 1.00 92.69 97 ASN A N 1
ATOM 709 C CA . ASN A 1 97 ? -9.816 -6.051 5.966 1.00 92.69 97 ASN A CA 1
ATOM 710 C C . ASN A 1 97 ? -9.930 -6.439 7.436 1.00 92.69 97 ASN A C 1
ATOM 712 O O . ASN A 1 97 ? -8.930 -6.387 8.151 1.00 92.69 97 ASN A O 1
ATOM 716 N N . GLU A 1 98 ? -11.100 -6.904 7.857 1.00 91.00 98 GLU A N 1
ATOM 717 C CA . GLU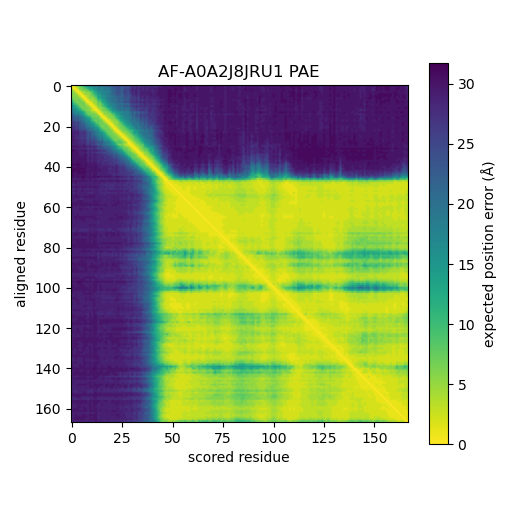 A 1 98 ? -11.253 -7.581 9.141 1.00 91.00 98 GLU A CA 1
ATOM 718 C C . GLU A 1 98 ? -10.695 -9.009 9.025 1.00 91.00 98 GLU A C 1
ATOM 720 O O . GLU A 1 98 ? -11.166 -9.833 8.238 1.00 91.00 98 GLU A O 1
ATOM 725 N N . ALA A 1 99 ? -9.624 -9.283 9.761 1.00 87.25 99 ALA A N 1
ATOM 726 C CA . ALA A 1 99 ? -9.023 -10.597 9.906 1.00 87.25 99 ALA A CA 1
ATOM 727 C C . ALA A 1 99 ? -9.553 -11.296 11.166 1.00 87.25 99 ALA A C 1
ATOM 729 O O . ALA A 1 99 ? -10.123 -10.688 12.074 1.00 87.25 99 ALA A O 1
ATOM 730 N N . THR A 1 100 ? -9.337 -12.609 11.238 1.00 82.50 100 THR A N 1
ATOM 731 C CA . THR A 1 100 ? -9.731 -13.415 12.395 1.00 82.50 100 THR A CA 1
ATOM 732 C C . THR A 1 100 ? -9.123 -12.853 13.681 1.00 82.50 100 THR A C 1
ATOM 734 O O . THR A 1 100 ? -7.925 -12.590 13.734 1.00 82.50 100 THR A O 1
ATOM 737 N N . GLY A 1 101 ? -9.940 -12.720 14.729 1.00 80.44 101 GLY A N 1
ATOM 738 C CA . GLY A 1 101 ? -9.490 -12.235 16.037 1.00 80.44 101 GLY A CA 1
ATOM 739 C C . GLY A 1 101 ? -9.678 -10.736 16.275 1.00 80.44 101 GLY A C 1
ATOM 740 O O . GLY A 1 101 ? -9.185 -10.246 17.282 1.00 80.44 101 GLY A O 1
ATOM 741 N N . GLY A 1 102 ? -10.405 -10.027 15.402 1.00 84.38 102 GLY A N 1
ATOM 742 C CA . GLY A 1 102 ? -10.662 -8.589 15.562 1.00 84.38 102 GLY A CA 1
ATOM 743 C C . GLY A 1 102 ? -9.491 -7.707 15.124 1.00 84.38 102 GLY A C 1
ATOM 744 O O . GLY A 1 102 ? -9.407 -6.554 15.540 1.00 84.38 102 GLY A O 1
ATOM 745 N N . ASN A 1 103 ? -8.600 -8.257 14.293 1.00 91.50 103 ASN A N 1
ATOM 746 C CA . ASN A 1 103 ? -7.461 -7.53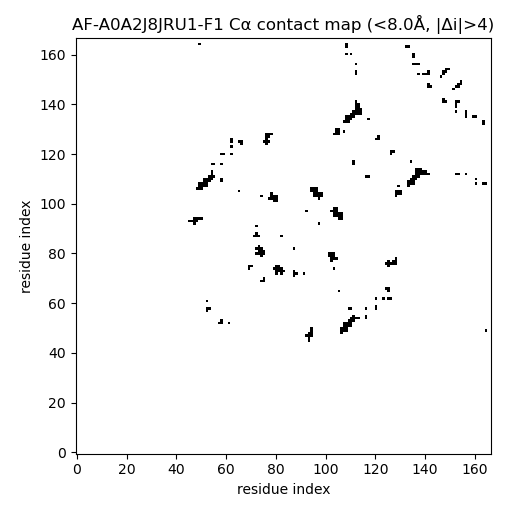8 13.737 1.00 91.50 103 ASN A CA 1
ATOM 747 C C . ASN A 1 103 ? -7.844 -6.902 12.400 1.00 91.50 103 ASN A C 1
ATOM 749 O O . ASN A 1 103 ? -8.364 -7.575 11.513 1.00 91.50 103 ASN A O 1
ATOM 753 N N . TYR A 1 104 ? -7.512 -5.635 12.215 1.00 94.31 104 TYR A N 1
ATOM 754 C CA . TYR A 1 104 ? -7.768 -4.866 11.010 1.00 94.31 104 TYR A CA 1
ATOM 755 C C . TYR A 1 104 ? -6.477 -4.681 10.222 1.00 94.31 104 TYR A C 1
ATOM 757 O O . TYR A 1 104 ? -5.474 -4.187 10.727 1.00 94.31 104 TYR A O 1
ATOM 765 N N . VAL A 1 105 ? -6.510 -5.075 8.952 1.00 94.56 105 VAL A N 1
ATOM 766 C CA . VAL A 1 105 ? -5.354 -5.031 8.054 1.00 94.56 105 VAL A CA 1
ATOM 767 C C . VAL A 1 105 ? -5.635 -4.068 6.901 1.00 94.56 105 VAL A C 1
ATOM 769 O O . VAL A 1 105 ? -6.611 -4.288 6.179 1.00 94.56 105 VAL A O 1
ATOM 772 N N . PRO A 1 106 ? -4.794 -3.051 6.646 1.00 95.69 106 PRO A N 1
ATOM 773 C CA . PRO A 1 106 ? -4.977 -2.140 5.522 1.00 95.69 106 PRO A CA 1
ATOM 774 C C . PRO A 1 106 ? -5.060 -2.845 4.166 1.00 95.69 106 PRO A C 1
ATOM 776 O O . PRO A 1 106 ? -4.252 -3.720 3.840 1.00 95.69 106 PRO A O 1
ATOM 779 N N . ARG A 1 107 ? -5.990 -2.399 3.319 1.00 95.25 107 ARG A N 1
ATOM 780 C CA . ARG A 1 107 ? -6.067 -2.735 1.889 1.00 95.25 107 ARG A CA 1
ATOM 781 C C . ARG A 1 107 ? -5.049 -1.905 1.102 1.00 95.25 107 ARG A C 1
ATOM 783 O O . ARG A 1 107 ? -5.418 -1.124 0.230 1.00 95.25 107 ARG A O 1
ATOM 790 N N . ALA A 1 108 ? -3.770 -2.043 1.440 1.00 95.81 108 ALA A N 1
ATOM 791 C CA . ALA A 1 108 ? -2.680 -1.298 0.819 1.00 95.81 108 ALA A CA 1
ATOM 792 C C . ALA A 1 108 ? -1.740 -2.223 0.044 1.00 95.81 108 ALA A C 1
ATOM 794 O O . ALA A 1 108 ? -1.411 -3.306 0.531 1.00 95.81 108 ALA A O 1
ATOM 795 N N . VAL A 1 109 ? -1.273 -1.769 -1.118 1.00 96.25 109 VAL A N 1
ATOM 796 C CA . VAL A 1 109 ? -0.189 -2.389 -1.889 1.00 96.25 109 VAL A CA 1
ATOM 797 C C . VAL A 1 109 ? 0.952 -1.387 -2.000 1.00 96.25 109 VAL A C 1
ATOM 799 O O . VAL A 1 109 ? 0.758 -0.256 -2.457 1.00 96.25 109 VAL A O 1
ATOM 802 N N . LEU A 1 110 ? 2.134 -1.808 -1.556 1.00 96.44 110 LEU A N 1
ATOM 803 C CA . LEU A 1 110 ? 3.326 -0.977 -1.487 1.00 96.44 110 LEU A CA 1
ATOM 804 C C . LEU A 1 110 ? 4.284 -1.405 -2.583 1.00 96.44 110 LEU A C 1
ATOM 806 O O . LEU A 1 110 ? 4.749 -2.545 -2.585 1.00 96.44 110 LEU A O 1
ATOM 810 N N . VAL A 1 111 ? 4.566 -0.485 -3.501 1.00 96.12 111 VAL A N 1
ATOM 811 C CA . VAL A 1 111 ? 5.406 -0.744 -4.667 1.00 96.12 111 VAL A CA 1
ATOM 812 C C . VAL A 1 111 ? 6.622 0.165 -4.639 1.00 96.12 111 VAL A C 1
ATOM 814 O O . VAL A 1 111 ? 6.500 1.381 -4.479 1.00 96.12 111 VAL A O 1
ATOM 817 N N . ASP A 1 112 ? 7.803 -0.400 -4.834 1.00 95.69 112 ASP A N 1
ATOM 818 C CA . ASP A 1 112 ? 9.006 0.376 -5.124 1.00 95.69 112 ASP A CA 1
ATOM 819 C C . ASP A 1 112 ? 9.960 -0.435 -6.003 1.00 95.69 112 ASP A C 1
ATOM 821 O O . ASP A 1 112 ? 9.967 -1.655 -5.964 1.00 95.69 112 ASP A O 1
ATOM 825 N N . LEU A 1 113 ? 10.778 0.216 -6.816 1.00 94.44 113 LEU A N 1
ATOM 826 C CA . LEU A 1 113 ? 11.835 -0.488 -7.540 1.00 94.44 113 LEU A CA 1
ATOM 827 C C . LEU A 1 113 ? 13.047 -0.724 -6.621 1.00 94.44 113 LEU A C 1
ATOM 829 O O . LEU A 1 113 ? 13.803 -1.674 -6.817 1.00 94.44 113 LEU A O 1
ATOM 833 N N . GLU A 1 114 ? 13.176 0.076 -5.559 1.00 91.06 114 GLU A N 1
ATOM 834 C CA . GLU A 1 114 ? 14.274 -0.007 -4.600 1.00 91.06 114 GLU A CA 1
ATOM 835 C C . GLU A 1 114 ? 13.847 -0.672 -3.277 1.00 91.06 114 GLU A C 1
ATOM 837 O O . GLU A 1 114 ? 12.834 -0.289 -2.685 1.00 91.06 114 GLU A O 1
ATOM 842 N N . PRO A 1 115 ? 14.641 -1.615 -2.734 1.00 89.19 115 PRO A N 1
ATOM 843 C CA . PRO A 1 115 ? 14.296 -2.296 -1.485 1.00 89.19 115 PRO A CA 1
ATOM 844 C C . PRO A 1 115 ? 14.373 -1.375 -0.254 1.00 89.19 115 PRO A C 1
ATOM 846 O O . PRO A 1 115 ? 13.655 -1.589 0.721 1.00 89.19 115 PRO A O 1
ATOM 849 N N . GLY A 1 116 ? 15.197 -0.320 -0.288 1.00 89.62 116 GLY A N 1
ATOM 850 C CA . GLY A 1 116 ? 15.462 0.532 0.882 1.00 89.62 116 GLY A CA 1
ATOM 851 C C . GLY A 1 116 ? 14.236 1.282 1.422 1.00 89.62 116 GLY A C 1
ATOM 852 O O . GLY A 1 116 ? 14.132 1.542 2.626 1.00 89.62 116 GLY A O 1
ATOM 853 N N . THR A 1 117 ? 13.259 1.587 0.564 1.00 87.75 117 THR A N 1
ATOM 854 C CA . THR A 1 117 ? 11.999 2.210 0.995 1.00 87.75 117 THR A CA 1
ATOM 855 C C . THR A 1 117 ? 11.191 1.275 1.898 1.00 87.75 117 THR A C 1
ATOM 857 O O . THR A 1 117 ? 10.510 1.731 2.817 1.00 87.75 117 THR A O 1
ATOM 860 N N . MET A 1 118 ? 11.284 -0.038 1.689 1.00 85.75 118 MET A N 1
ATOM 861 C CA . MET A 1 118 ? 10.503 -1.014 2.448 1.00 85.75 118 MET A CA 1
ATOM 862 C C . MET A 1 118 ? 10.966 -1.142 3.888 1.00 85.75 118 MET A C 1
ATOM 864 O O . MET A 1 118 ? 10.131 -1.173 4.791 1.00 85.75 118 MET A O 1
ATOM 868 N N . ASP A 1 119 ? 12.280 -1.165 4.105 1.00 89.88 119 ASP A N 1
ATOM 869 C CA . ASP A 1 119 ? 12.860 -1.179 5.448 1.00 89.88 119 ASP A CA 1
ATOM 870 C C . ASP A 1 119 ? 12.421 0.063 6.228 1.00 89.88 119 ASP A C 1
ATOM 872 O O . ASP A 1 119 ? 12.021 -0.030 7.390 1.00 89.88 119 ASP A O 1
ATOM 876 N N . SER A 1 120 ? 12.380 1.212 5.546 1.00 90.50 120 SER A N 1
ATOM 877 C CA . SER A 1 120 ? 11.905 2.470 6.122 1.00 90.50 120 SER A CA 1
ATOM 878 C C . SER A 1 120 ? 10.440 2.370 6.566 1.00 90.50 120 SER A C 1
ATOM 880 O O . SER A 1 120 ? 10.133 2.700 7.709 1.00 90.50 120 SER A O 1
ATOM 882 N N . VAL A 1 121 ? 9.542 1.852 5.717 1.00 91.75 121 VAL 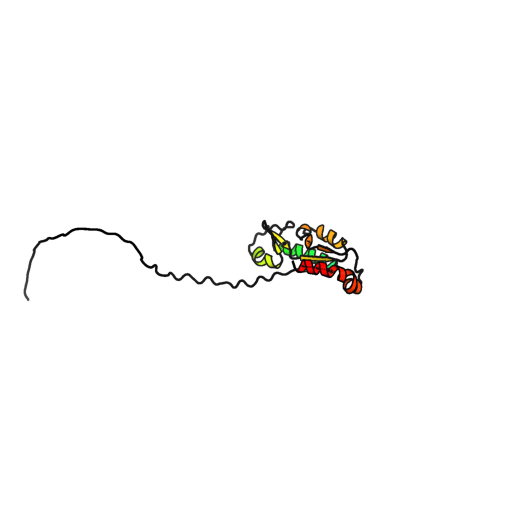A N 1
ATOM 883 C CA . VAL A 1 121 ? 8.118 1.692 6.070 1.00 91.75 121 VAL A CA 1
ATOM 884 C C . VAL A 1 121 ? 7.919 0.664 7.187 1.00 91.75 121 VAL A C 1
ATOM 886 O O . VAL A 1 121 ? 7.180 0.933 8.130 1.00 91.75 121 VAL A O 1
ATOM 889 N N . ARG A 1 122 ? 8.598 -0.491 7.135 1.00 91.19 122 ARG A N 1
ATOM 890 C CA . ARG A 1 122 ? 8.478 -1.547 8.162 1.00 91.19 122 ARG A CA 1
ATOM 891 C C . ARG A 1 122 ? 9.008 -1.113 9.526 1.00 91.19 122 ARG A C 1
ATOM 893 O O . ARG A 1 122 ? 8.481 -1.557 10.543 1.00 91.19 122 ARG A O 1
ATOM 900 N N . SER A 1 123 ? 10.037 -0.265 9.541 1.00 91.75 123 SER A N 1
ATOM 901 C CA . SER A 1 123 ? 10.571 0.347 10.764 1.00 91.75 123 SER A CA 1
ATOM 902 C C . SER A 1 123 ? 9.683 1.466 11.322 1.00 91.75 123 SER A C 1
ATOM 904 O O . SER A 1 123 ? 9.893 1.912 12.449 1.00 91.75 123 SER A O 1
ATOM 906 N N . GLY A 1 124 ? 8.694 1.918 10.542 1.00 91.62 124 GLY A N 1
ATOM 907 C CA . GLY A 1 124 ? 7.717 2.910 10.961 1.00 91.62 124 GLY A CA 1
ATOM 908 C C . GLY A 1 124 ? 6.769 2.384 12.047 1.00 91.62 124 GLY A C 1
ATOM 909 O O . GLY A 1 124 ? 6.624 1.172 12.219 1.00 91.62 124 GLY A O 1
ATOM 910 N 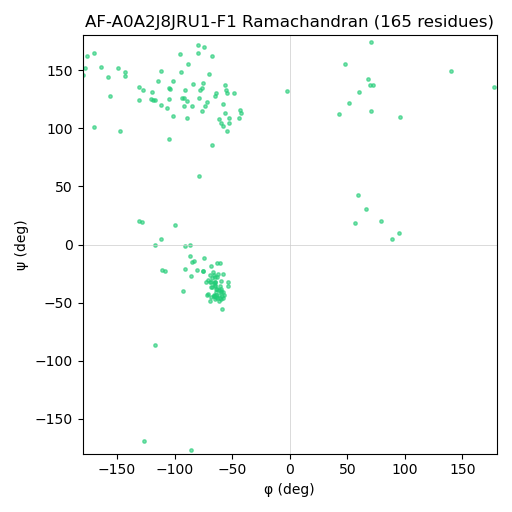N . PRO A 1 125 ? 6.075 3.288 12.760 1.00 92.62 125 PRO A N 1
ATOM 911 C CA . PRO A 1 125 ? 5.221 2.931 13.894 1.00 92.62 125 PRO A CA 1
ATOM 912 C C . PRO A 1 125 ? 4.119 1.939 13.511 1.00 92.62 125 PRO A C 1
ATOM 914 O O . PRO A 1 125 ? 3.899 0.978 14.234 1.00 92.62 125 PRO A O 1
ATOM 917 N N . PHE A 1 126 ? 3.498 2.116 12.342 1.0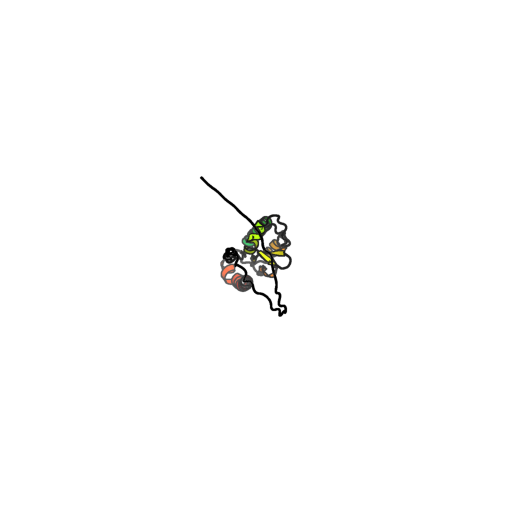0 93.94 126 PHE A N 1
ATOM 918 C CA . PHE A 1 126 ? 2.463 1.226 11.805 1.00 93.94 126 PHE A CA 1
ATOM 919 C C . PHE A 1 126 ? 3.012 0.254 10.750 1.00 93.94 126 PHE A C 1
ATOM 921 O O . PHE A 1 126 ? 2.259 -0.339 9.990 1.00 93.94 126 PHE A O 1
ATOM 928 N N . GLY A 1 127 ? 4.330 0.051 10.675 1.00 91.44 127 GLY A N 1
ATOM 929 C CA . GLY A 1 127 ? 4.934 -0.808 9.653 1.00 91.44 127 GLY A CA 1
ATOM 930 C C . GLY A 1 127 ? 4.498 -2.277 9.730 1.00 91.44 127 GLY A C 1
ATOM 931 O O . GLY A 1 127 ? 4.510 -2.975 8.717 1.00 91.44 127 GLY A O 1
ATOM 932 N N . GLN A 1 128 ? 4.092 -2.740 10.917 1.00 91.38 128 GLN A N 1
ATOM 933 C CA . GLN A 1 128 ? 3.737 -4.139 11.188 1.00 91.38 128 GLN A CA 1
ATOM 934 C C . GLN A 1 128 ? 2.285 -4.495 10.839 1.00 91.38 128 GLN A C 1
ATOM 936 O O . GLN A 1 128 ? 1.963 -5.676 10.734 1.00 91.38 128 GLN A O 1
ATOM 941 N N . ILE A 1 129 ? 1.417 -3.500 10.626 1.00 93.81 129 ILE A N 1
ATOM 942 C CA . ILE A 1 129 ? 0.003 -3.733 10.299 1.00 93.81 129 ILE A CA 1
ATOM 943 C C . ILE A 1 129 ? -0.184 -4.192 8.840 1.00 93.81 129 ILE A C 1
ATOM 945 O O . ILE A 1 129 ? -1.183 -4.820 8.483 1.00 93.81 129 ILE A O 1
ATOM 949 N N . PHE A 1 130 ? 0.779 -3.876 7.970 1.00 93.69 130 PHE A N 1
ATOM 950 C CA . PHE A 1 130 ? 0.739 -4.241 6.560 1.00 93.69 130 PHE A CA 1
ATOM 951 C C . PHE A 1 130 ? 1.060 -5.722 6.364 1.00 93.69 130 PHE A C 1
ATOM 953 O O . PHE A 1 130 ? 2.005 -6.259 6.943 1.00 93.69 130 PHE A O 1
ATOM 960 N N . ARG A 1 131 ? 0.326 -6.381 5.461 1.00 91.94 131 ARG A N 1
ATOM 961 C CA . ARG A 1 131 ? 0.642 -7.759 5.068 1.00 91.94 131 ARG A CA 1
ATOM 962 C C . ARG A 1 131 ? 1.992 -7.811 4.355 1.00 91.94 131 ARG A C 1
ATOM 964 O O . ARG A 1 131 ? 2.144 -7.108 3.356 1.00 91.94 131 ARG A O 1
ATOM 971 N N . PRO A 1 132 ? 2.928 -8.682 4.779 1.00 91.00 132 PRO A N 1
ATOM 972 C CA . PRO A 1 132 ? 4.198 -8.887 4.084 1.00 91.00 132 PRO A CA 1
ATOM 973 C C . PRO A 1 132 ? 4.030 -9.215 2.595 1.00 91.00 132 PRO A C 1
ATOM 975 O O . PRO A 1 132 ? 4.848 -8.781 1.792 1.00 91.00 132 PRO A O 1
ATOM 978 N N . ASP A 1 133 ? 2.946 -9.907 2.238 1.00 91.69 133 ASP A N 1
ATOM 979 C CA . ASP A 1 133 ? 2.617 -10.302 0.863 1.00 91.69 133 ASP A CA 1
ATOM 980 C C . ASP A 1 133 ? 2.246 -9.123 -0.050 1.00 91.69 133 ASP A C 1
ATOM 982 O O . ASP A 1 133 ? 2.279 -9.256 -1.272 1.00 91.69 133 ASP A O 1
ATOM 986 N N . ASN A 1 134 ? 1.891 -7.969 0.526 1.00 93.69 134 ASN A N 1
ATOM 987 C CA . ASN A 1 134 ? 1.487 -6.778 -0.223 1.00 93.69 134 ASN A CA 1
ATOM 988 C C . ASN A 1 134 ? 2.665 -5.849 -0.555 1.00 93.69 134 ASN A C 1
ATOM 990 O O . ASN A 1 134 ? 2.480 -4.799 -1.175 1.00 93.69 134 ASN A O 1
ATOM 994 N N . PHE A 1 135 ? 3.869 -6.218 -0.119 1.00 93.94 135 PHE A N 1
ATOM 995 C CA . PHE A 1 135 ? 5.101 -5.515 -0.429 1.00 93.94 135 PHE A CA 1
ATOM 996 C C . PHE A 1 135 ? 5.686 -6.083 -1.722 1.00 93.94 135 PHE A C 1
ATOM 998 O O . PHE A 1 135 ? 6.216 -7.193 -1.736 1.00 93.94 135 PHE A O 1
ATOM 1005 N N . VAL A 1 136 ? 5.623 -5.306 -2.802 1.00 94.62 136 VAL A N 1
ATOM 1006 C CA . VAL A 1 136 ? 6.200 -5.670 -4.098 1.00 94.62 136 VAL A CA 1
ATOM 1007 C C . VAL A 1 136 ? 7.370 -4.746 -4.392 1.00 94.62 136 VAL A C 1
ATOM 1009 O O . VAL A 1 136 ? 7.204 -3.529 -4.450 1.00 94.62 136 VAL A O 1
ATOM 1012 N N . PHE A 1 137 ? 8.564 -5.312 -4.562 1.00 93.88 137 PHE A N 1
ATOM 1013 C CA . PHE A 1 137 ? 9.761 -4.511 -4.775 1.00 93.88 137 PHE A CA 1
ATOM 1014 C C . PHE A 1 137 ? 10.759 -5.107 -5.759 1.00 93.88 137 PHE A C 1
ATOM 1016 O O . PHE A 1 137 ? 10.890 -6.324 -5.880 1.00 93.88 137 PHE A O 1
ATOM 1023 N N . GLY A 1 138 ? 11.465 -4.217 -6.454 1.00 92.25 138 GLY A N 1
ATOM 1024 C CA . GLY A 1 138 ? 12.581 -4.558 -7.329 1.00 92.25 138 GLY A CA 1
ATOM 1025 C C . GLY A 1 138 ? 13.919 -4.671 -6.590 1.00 92.25 138 GLY A C 1
ATOM 1026 O O . GLY A 1 138 ? 14.015 -4.539 -5.371 1.00 92.25 138 GLY A O 1
ATOM 1027 N N . GLN A 1 139 ? 14.978 -4.923 -7.361 1.00 89.69 139 GLN A N 1
ATOM 1028 C CA . GLN A 1 139 ? 16.375 -4.927 -6.892 1.00 89.69 139 GLN A CA 1
ATOM 1029 C C . GLN A 1 139 ? 17.192 -3.763 -7.485 1.00 89.69 139 GLN A C 1
ATOM 1031 O O . GLN A 1 139 ? 18.404 -3.686 -7.300 1.00 89.69 139 GLN A O 1
ATOM 1036 N N . SER A 1 140 ? 16.541 -2.876 -8.237 1.00 86.44 140 SER A N 1
ATOM 1037 C CA . SER A 1 140 ? 17.158 -1.884 -9.120 1.00 86.44 140 SER A CA 1
ATOM 1038 C C . SER A 1 140 ? 16.346 -0.598 -9.071 1.00 86.44 140 SER A C 1
ATOM 1040 O O . SER A 1 140 ? 15.134 -0.651 -8.963 1.00 86.44 140 SER A O 1
ATOM 1042 N N . GLY A 1 141 ? 16.976 0.570 -9.156 1.00 90.38 141 GLY A N 1
ATOM 1043 C CA . GLY A 1 141 ? 16.271 1.853 -9.123 1.00 90.38 141 GLY A CA 1
ATOM 1044 C C . GLY A 1 141 ? 15.948 2.402 -10.513 1.00 90.38 141 GLY A C 1
ATOM 1045 O O . GLY A 1 141 ? 16.740 2.282 -11.453 1.00 90.38 141 GLY A O 1
ATOM 1046 N N . ALA A 1 142 ? 14.831 3.129 -10.642 1.00 91.88 142 ALA A N 1
ATOM 1047 C CA . ALA A 1 142 ? 14.572 3.925 -11.849 1.00 91.88 142 ALA A CA 1
ATOM 1048 C C . ALA A 1 142 ? 15.567 5.090 -12.009 1.00 91.88 142 ALA A C 1
ATOM 1050 O O . ALA A 1 142 ? 15.770 5.571 -13.124 1.00 91.88 142 ALA A O 1
ATOM 1051 N N . GLY A 1 143 ? 16.184 5.563 -10.916 1.00 92.62 143 GLY A N 1
ATOM 1052 C CA . GLY A 1 143 ? 17.197 6.623 -10.948 1.00 92.62 143 GLY A CA 1
ATOM 1053 C C . GLY A 1 143 ? 16.685 7.939 -11.541 1.00 92.62 143 GLY A C 1
ATOM 1054 O O . GLY A 1 143 ? 17.359 8.541 -12.373 1.00 92.62 143 GLY A O 1
ATOM 1055 N N . ASN A 1 144 ? 15.468 8.354 -11.169 1.00 93.50 144 ASN A N 1
ATOM 1056 C CA . ASN A 1 144 ? 14.766 9.527 -11.717 1.00 93.50 144 ASN A CA 1
ATOM 1057 C C . ASN A 1 144 ? 14.573 9.507 -13.248 1.00 93.50 144 ASN A C 1
ATOM 1059 O O . ASN A 1 144 ? 14.289 10.540 -13.853 1.00 93.50 144 ASN A O 1
ATOM 1063 N N . ASN A 1 145 ? 14.693 8.338 -13.886 1.00 95.56 145 ASN A N 1
ATOM 1064 C CA . ASN A 1 145 ? 14.417 8.162 -15.304 1.00 95.56 145 ASN A CA 1
ATOM 1065 C C . ASN A 1 145 ? 13.041 7.515 -15.502 1.00 95.56 145 ASN A C 1
ATOM 1067 O O . ASN A 1 145 ? 12.844 6.328 -15.235 1.00 95.56 145 ASN A O 1
ATOM 1071 N N . TRP A 1 146 ? 12.101 8.295 -16.036 1.00 95.69 146 TRP A N 1
ATOM 1072 C CA . TRP A 1 146 ? 10.747 7.819 -16.315 1.00 95.69 146 TRP A CA 1
ATOM 1073 C C . TRP A 1 146 ? 10.723 6.640 -17.296 1.00 95.69 146 TRP A C 1
ATOM 1075 O O . TRP A 1 146 ? 9.969 5.694 -17.092 1.00 95.69 146 TRP A O 1
ATOM 1085 N N . ALA A 1 147 ? 11.587 6.640 -18.318 1.00 95.94 147 ALA A N 1
ATOM 1086 C CA . ALA A 1 147 ? 11.622 5.563 -19.305 1.00 95.94 147 ALA A CA 1
ATOM 1087 C C . ALA A 1 147 ? 12.039 4.224 -18.681 1.00 95.94 147 ALA A C 1
ATOM 1089 O O . ALA A 1 147 ? 11.483 3.193 -19.045 1.00 95.94 147 ALA A O 1
ATOM 1090 N N . LYS A 1 148 ? 12.956 4.239 -17.703 1.00 94.44 148 LYS A N 1
ATOM 1091 C CA . LYS A 1 148 ? 13.319 3.030 -16.950 1.00 94.44 148 LYS A CA 1
ATOM 1092 C C . LYS A 1 148 ? 12.146 2.500 -16.132 1.00 94.44 148 LYS A C 1
ATOM 1094 O O . LYS A 1 148 ? 11.846 1.313 -16.179 1.00 94.44 148 LYS A O 1
ATOM 1099 N N . GLY A 1 149 ? 11.471 3.393 -15.407 1.00 94.56 149 GLY A N 1
ATOM 1100 C CA . GLY A 1 149 ? 10.307 3.024 -14.605 1.00 94.56 149 GLY A CA 1
ATOM 1101 C C . GLY A 1 149 ? 9.128 2.532 -15.446 1.00 94.56 149 GLY A C 1
ATOM 1102 O O . GLY A 1 149 ? 8.386 1.675 -14.995 1.00 94.56 149 GLY A O 1
ATOM 1103 N N . HIS A 1 150 ? 8.952 3.043 -16.664 1.00 94.69 150 HIS A N 1
ATOM 1104 C CA . HIS A 1 150 ? 7.792 2.707 -17.486 1.00 94.69 150 HIS A CA 1
ATOM 1105 C C . HIS A 1 150 ? 8.024 1.530 -18.444 1.00 94.69 150 HIS A C 1
ATOM 1107 O O . HIS A 1 150 ? 7.127 0.715 -18.622 1.00 94.69 150 HIS A O 1
ATOM 1113 N N . TYR A 1 151 ? 9.203 1.438 -19.069 1.00 94.81 151 TYR A N 1
ATOM 1114 C CA . TYR A 1 151 ? 9.443 0.493 -20.167 1.00 94.81 151 TYR A CA 1
ATOM 1115 C C . TYR A 1 151 ? 10.391 -0.660 -19.832 1.00 94.81 151 TYR A C 1
ATOM 1117 O O . TYR A 1 151 ? 10.354 -1.658 -20.545 1.00 94.81 151 TYR A O 1
ATOM 1125 N N . THR A 1 152 ? 11.256 -0.537 -18.818 1.00 94.38 152 THR A N 1
ATOM 1126 C CA . THR A 1 152 ? 12.244 -1.583 -18.495 1.00 94.38 152 THR A CA 1
ATOM 1127 C C . THR A 1 152 ? 12.007 -2.167 -17.106 1.00 94.38 152 THR A C 1
ATOM 1129 O O . THR A 1 152 ? 11.265 -3.130 -16.971 1.00 94.38 152 THR A O 1
ATOM 1132 N N . GLU A 1 153 ? 12.552 -1.553 -16.058 1.00 92.44 153 GLU A N 1
ATOM 1133 C CA . GLU A 1 153 ? 12.561 -2.107 -14.696 1.00 92.44 153 GLU A CA 1
ATOM 1134 C C . GLU A 1 153 ? 11.139 -2.240 -14.135 1.00 92.44 153 GLU A C 1
ATOM 1136 O O . GLU A 1 153 ? 10.777 -3.253 -13.543 1.00 92.44 153 GLU A O 1
ATOM 1141 N N . GLY A 1 154 ? 10.294 -1.223 -14.341 1.00 92.88 154 GLY A N 1
ATOM 1142 C CA . GLY A 1 154 ? 8.910 -1.292 -13.870 1.00 92.88 154 GLY A CA 1
ATOM 1143 C C . GLY A 1 154 ? 8.025 -2.198 -14.717 1.00 92.88 154 GLY A C 1
ATOM 1144 O O . GLY A 1 154 ? 7.049 -2.723 -14.189 1.00 92.88 154 GLY A O 1
ATOM 1145 N N . ALA A 1 155 ? 8.381 -2.445 -15.981 1.00 93.50 155 ALA A N 1
ATOM 1146 C CA . ALA A 1 155 ? 7.678 -3.416 -16.815 1.00 93.50 155 ALA A CA 1
ATOM 1147 C C . ALA A 1 155 ? 7.946 -4.858 -16.355 1.00 93.50 155 ALA A C 1
ATOM 1149 O O . ALA A 1 155 ? 7.061 -5.696 -16.458 1.00 93.50 155 ALA A O 1
ATOM 1150 N N . GLU A 1 156 ? 9.123 -5.140 -15.791 1.00 93.12 156 GLU A N 1
ATOM 1151 C CA . GLU A 1 156 ? 9.412 -6.442 -15.176 1.00 93.12 156 GLU A CA 1
ATOM 1152 C C . GLU A 1 156 ? 8.669 -6.634 -13.843 1.00 93.12 156 GLU A C 1
ATOM 1154 O O . GLU A 1 156 ? 8.276 -7.751 -13.508 1.00 93.12 156 GLU A O 1
ATOM 1159 N N . LEU A 1 157 ? 8.440 -5.555 -13.082 1.00 94.19 157 LEU A N 1
ATOM 1160 C CA . LEU A 1 157 ? 7.789 -5.626 -11.767 1.00 94.19 157 LEU A CA 1
ATOM 1161 C C . LEU A 1 157 ? 6.249 -5.603 -11.833 1.00 94.19 157 LEU A C 1
ATOM 1163 O O . LEU A 1 157 ? 5.586 -6.110 -10.926 1.00 94.19 157 LEU A O 1
ATOM 1167 N N . VAL A 1 158 ? 5.661 -5.001 -12.872 1.00 94.88 158 VAL A N 1
ATOM 1168 C CA . VAL A 1 158 ? 4.217 -4.705 -12.918 1.00 94.88 158 VAL A CA 1
ATOM 1169 C C . VAL A 1 158 ? 3.334 -5.949 -12.824 1.00 94.88 158 VAL A C 1
ATOM 1171 O O . VAL A 1 158 ? 2.297 -5.891 -12.168 1.00 94.88 158 VAL A O 1
ATOM 1174 N N . ASP A 1 159 ? 3.742 -7.078 -13.404 1.00 94.62 159 ASP A N 1
ATOM 1175 C CA . ASP A 1 159 ? 2.945 -8.310 -13.361 1.00 94.62 159 ASP A CA 1
ATOM 1176 C C . ASP A 1 159 ? 2.788 -8.822 -11.921 1.00 94.62 159 ASP A C 1
ATOM 1178 O O . ASP A 1 159 ? 1.680 -9.155 -11.498 1.00 94.62 159 ASP A O 1
ATOM 1182 N N . ALA A 1 160 ? 3.855 -8.756 -11.117 1.00 94.00 160 ALA A N 1
ATOM 1183 C CA . ALA A 1 160 ? 3.797 -9.100 -9.697 1.00 94.00 160 ALA A CA 1
ATOM 1184 C C . ALA A 1 160 ? 2.876 -8.150 -8.911 1.00 94.00 160 ALA A C 1
ATOM 1186 O O . ALA A 1 160 ? 2.127 -8.588 -8.036 1.00 94.00 160 ALA A O 1
ATOM 1187 N N . VAL A 1 161 ? 2.887 -6.851 -9.238 1.00 95.19 161 VAL A N 1
ATOM 1188 C CA . VAL A 1 161 ? 1.971 -5.869 -8.632 1.00 95.19 161 VAL A CA 1
ATOM 1189 C C . VAL A 1 161 ? 0.520 -6.199 -8.984 1.00 95.19 161 VAL A C 1
ATOM 1191 O O . VAL A 1 161 ? -0.342 -6.200 -8.106 1.00 95.19 161 VAL A O 1
ATOM 1194 N N . LEU A 1 162 ? 0.239 -6.500 -10.253 1.00 95.38 162 LEU A N 1
ATOM 1195 C CA . LEU A 1 162 ? -1.106 -6.833 -10.720 1.00 95.38 162 LEU A CA 1
ATOM 1196 C C . LEU A 1 162 ? -1.640 -8.111 -10.070 1.00 95.38 162 LEU A C 1
ATOM 1198 O O . LEU A 1 162 ? -2.821 -8.159 -9.723 1.00 95.38 162 LEU A O 1
ATOM 1202 N N . ASP A 1 163 ? -0.791 -9.114 -9.862 1.00 94.50 163 ASP A N 1
ATOM 1203 C CA . ASP A 1 163 ? -1.173 -10.348 -9.177 1.00 94.50 163 ASP A CA 1
ATOM 1204 C C . ASP A 1 163 ? -1.535 -10.111 -7.708 1.00 94.50 163 ASP A C 1
ATOM 1206 O O . ASP A 1 163 ? -2.455 -10.748 -7.198 1.00 94.50 163 ASP A O 1
ATOM 1210 N N . VAL A 1 164 ? -0.867 -9.179 -7.023 1.00 94.25 164 VAL A N 1
ATOM 1211 C CA . VAL A 1 164 ? -1.220 -8.796 -5.645 1.00 94.25 164 VAL A CA 1
ATOM 1212 C C . VAL A 1 164 ? -2.523 -8.002 -5.605 1.00 94.25 164 VAL A C 1
ATOM 1214 O O . VAL A 1 164 ? -3.374 -8.280 -4.769 1.00 94.25 164 VAL A O 1
ATOM 1217 N N . VAL A 1 165 ? -2.713 -7.050 -6.521 1.00 93.69 165 VAL A N 1
ATOM 1218 C CA . VAL A 1 165 ? -3.925 -6.208 -6.578 1.00 93.69 165 VAL A CA 1
ATOM 1219 C C . VAL A 1 165 ? -5.186 -7.022 -6.894 1.00 93.69 165 VAL A C 1
ATOM 1221 O O . VAL A 1 165 ? -6.283 -6.624 -6.513 1.00 93.69 165 VAL A O 1
ATOM 1224 N N . ARG A 1 166 ? -5.048 -8.147 -7.604 1.00 93.06 166 ARG A N 1
ATOM 1225 C CA . ARG A 1 166 ? -6.167 -9.024 -7.986 1.00 93.06 166 ARG A CA 1
ATOM 1226 C C . ARG A 1 166 ? -6.601 -10.018 -6.903 1.00 93.06 166 ARG A C 1
ATOM 1228 O O . ARG A 1 166 ? -7.651 -10.632 -7.088 1.00 93.06 166 ARG A O 1
ATOM 1235 N N . LYS A 1 167 ? -5.800 -10.229 -5.855 1.00 86.31 167 LYS A N 1
ATOM 1236 C CA . LYS A 1 167 ? -6.123 -11.140 -4.741 1.00 86.31 167 LYS A CA 1
ATOM 1237 C C . LYS A 1 167 ? -7.175 -10.542 -3.815 1.00 86.31 167 LYS A C 1
ATOM 1239 O O . LYS A 1 167 ? -8.015 -11.338 -3.343 1.00 86.31 167 LYS A O 1
#

Nearest PDB structures (foldseek):
  7pje-assembly1_B  TM=9.929E-01  e=5.196E-21  Tetrahymena thermophila
  5m8g-assembly1_D  TM=9.989E-01  e=1.036E-20  Bos taurus
  5m7g-assembly1_D  TM=9.983E-01  e=1.174E-20  Bos taurus
  6s8k-assembly1_B  TM=9.980E-01  e=1.509E-20  Bos taurus
  8a0l-assembly1_D  TM=9.974E-01  e=2.064E-20  Bos taurus